Protein AF-A0A9D6NI74-F1 (afdb_monomer_lite)

Sequence (102 aa):
MPTLFGPRLVALTALPGGRYRMSRRDIEDALKSLFGLRVSLGSIPRMEQTVSLALQVSAEEVEESVQAAAAANIDDTGWHEGNRRAVSVEHEHPGACLLPDH

Structure (mmCIF, N/CA/C/O backbone):
data_AF-A0A9D6NI74-F1
#
_entry.id   AF-A0A9D6NI74-F1
#
loop_
_atom_site.group_PDB
_atom_site.id
_atom_site.type_symbol
_atom_site.label_atom_id
_atom_site.label_alt_id
_atom_site.label_comp_id
_atom_site.label_asym_id
_atom_site.label_entity_id
_atom_site.label_seq_id
_atom_site.pdbx_PDB_ins_c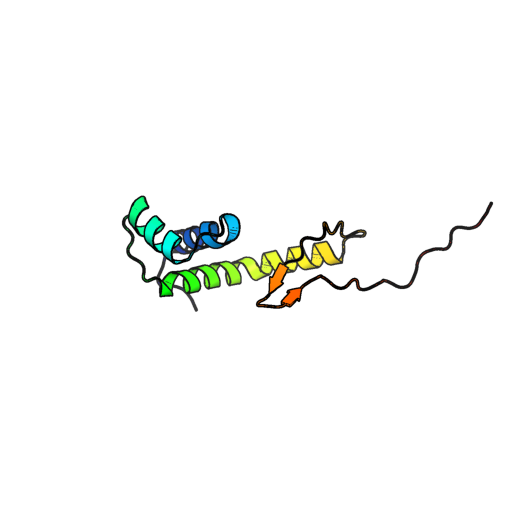ode
_atom_site.Cartn_x
_atom_site.Cartn_y
_atom_site.Cartn_z
_atom_site.occupancy
_atom_site.B_iso_or_equiv
_atom_site.auth_seq_id
_atom_site.auth_comp_id
_atom_site.auth_asym_id
_atom_site.auth_atom_id
_atom_site.pdbx_PDB_model_num
ATOM 1 N N . MET A 1 1 ? 9.826 -7.886 7.252 1.00 52.69 1 MET A N 1
ATOM 2 C CA . MET A 1 1 ? 9.125 -8.493 8.412 1.00 52.69 1 MET A CA 1
ATOM 3 C C . MET A 1 1 ? 7.689 -8.758 8.002 1.00 52.69 1 MET A C 1
ATOM 5 O O . MET A 1 1 ? 7.051 -7.800 7.580 1.00 52.69 1 MET A O 1
ATOM 9 N N . PRO A 1 2 ? 7.190 -10.002 8.081 1.00 63.81 2 PRO A N 1
ATOM 10 C CA . PRO A 1 2 ? 5.807 -10.301 7.728 1.00 63.81 2 PRO A CA 1
ATOM 11 C C . PRO A 1 2 ? 4.846 -9.567 8.671 1.00 63.81 2 PRO A C 1
ATOM 13 O O . PRO A 1 2 ? 5.136 -9.364 9.853 1.00 63.81 2 PRO A O 1
ATOM 16 N N . THR A 1 3 ? 3.718 -9.116 8.133 1.00 74.25 3 THR A N 1
ATOM 17 C CA . THR A 1 3 ? 2.658 -8.502 8.941 1.00 74.25 3 THR A CA 1
ATOM 18 C C . THR A 1 3 ? 1.845 -9.589 9.641 1.00 74.25 3 THR A C 1
ATOM 20 O O . THR A 1 3 ? 1.766 -10.708 9.143 1.00 74.25 3 THR A O 1
ATOM 23 N N . LEU A 1 4 ? 1.189 -9.259 10.758 1.00 84.94 4 LEU A N 1
ATOM 24 C CA . LEU A 1 4 ? 0.232 -10.168 11.407 1.00 84.94 4 LEU A CA 1
ATOM 25 C C . LEU A 1 4 ? -1.089 -10.314 10.620 1.00 84.94 4 LEU A C 1
ATOM 27 O O . LEU A 1 4 ? -1.971 -11.065 11.026 1.00 84.94 4 LEU A O 1
ATOM 31 N N . PHE A 1 5 ? -1.251 -9.560 9.531 1.00 87.38 5 PHE A N 1
ATOM 32 C CA . PHE A 1 5 ? -2.464 -9.497 8.729 1.00 87.38 5 PHE A CA 1
ATOM 33 C C . PHE A 1 5 ? -2.374 -10.422 7.516 1.00 87.38 5 PHE A C 1
ATOM 35 O O . PHE A 1 5 ? -1.310 -10.621 6.929 1.00 87.38 5 PHE A O 1
ATOM 42 N N . GLY A 1 6 ? -3.525 -10.960 7.112 1.00 90.31 6 GLY A N 1
ATOM 43 C CA . GLY A 1 6 ? -3.619 -11.790 5.917 1.00 90.31 6 GLY A CA 1
ATOM 44 C C . GLY A 1 6 ? -3.316 -11.006 4.629 1.00 90.31 6 GLY A C 1
ATOM 45 O O . GLY A 1 6 ? -3.571 -9.798 4.564 1.00 90.31 6 GLY A O 1
ATOM 46 N N . PRO A 1 7 ? -2.852 -11.688 3.566 1.00 90.31 7 PRO A N 1
ATOM 47 C CA . PRO A 1 7 ? -2.369 -11.054 2.336 1.00 90.31 7 PRO A CA 1
ATOM 48 C C . PRO A 1 7 ? -3.416 -10.163 1.656 1.00 90.31 7 PRO A C 1
ATOM 50 O O . PRO A 1 7 ? -3.076 -9.126 1.095 1.00 90.31 7 PRO A O 1
ATOM 53 N N . ARG A 1 8 ? -4.706 -10.511 1.760 1.00 90.81 8 ARG A N 1
ATOM 54 C CA . ARG A 1 8 ? -5.798 -9.717 1.180 1.00 90.81 8 ARG A CA 1
ATOM 55 C C . ARG A 1 8 ? -5.936 -8.340 1.830 1.00 90.81 8 ARG A C 1
ATOM 57 O O . ARG A 1 8 ? -6.127 -7.358 1.123 1.00 90.81 8 ARG A O 1
ATOM 64 N N . LEU A 1 9 ? -5.838 -8.268 3.158 1.00 91.50 9 LEU A N 1
ATOM 65 C CA . LEU A 1 9 ? -5.914 -6.994 3.874 1.00 91.50 9 LEU A CA 1
ATOM 66 C C . LEU A 1 9 ? -4.667 -6.150 3.599 1.00 91.50 9 LEU A C 1
ATOM 68 O O . LEU A 1 9 ? -4.785 -4.963 3.315 1.00 91.50 9 LEU A O 1
ATOM 72 N N . VAL A 1 10 ? -3.493 -6.785 3.604 1.00 92.81 10 VAL A N 1
ATOM 73 C CA . VAL A 1 10 ? -2.219 -6.138 3.267 1.00 92.81 10 VAL A CA 1
ATOM 74 C C . VAL A 1 10 ? -2.290 -5.494 1.876 1.00 92.81 10 VAL A C 1
ATOM 76 O O . VAL A 1 10 ? -2.042 -4.297 1.749 1.00 92.81 10 VAL A O 1
ATOM 79 N N . ALA A 1 11 ? -2.742 -6.231 0.857 1.00 89.50 11 ALA A N 1
ATOM 80 C CA . ALA A 1 11 ? -2.922 -5.698 -0.495 1.00 89.50 11 ALA A CA 1
ATOM 81 C C . ALA A 1 11 ? -3.946 -4.548 -0.553 1.00 89.50 11 ALA A C 1
ATOM 83 O O . ALA A 1 11 ? -3.695 -3.522 -1.187 1.00 89.50 11 ALA A O 1
ATOM 84 N N . LEU A 1 12 ? -5.078 -4.686 0.148 1.00 90.94 12 LEU A N 1
ATOM 85 C CA . LEU A 1 12 ? -6.123 -3.661 0.191 1.00 90.94 12 LEU A CA 1
ATOM 86 C C . LEU A 1 12 ? -5.619 -2.345 0.804 1.00 90.94 12 LEU A C 1
ATOM 88 O O . LEU A 1 12 ? -6.081 -1.283 0.408 1.00 90.94 12 LEU A O 1
ATOM 92 N N . THR A 1 13 ? -4.675 -2.392 1.748 1.00 91.31 13 THR A N 1
ATOM 93 C CA . THR A 1 13 ? -4.146 -1.170 2.378 1.00 91.31 13 THR A CA 1
ATOM 94 C C . THR A 1 13 ? -3.220 -0.355 1.480 1.00 91.31 13 THR A C 1
ATOM 96 O O . THR A 1 13 ? -3.154 0.860 1.636 1.00 91.31 13 THR A O 1
ATOM 99 N N . ALA A 1 14 ? -2.547 -0.982 0.511 1.00 89.44 14 ALA A N 1
ATOM 100 C CA . ALA A 1 14 ? -1.583 -0.294 -0.348 1.00 89.44 14 ALA A CA 1
ATOM 101 C C . ALA A 1 14 ? -2.233 0.460 -1.518 1.00 89.44 14 ALA A C 1
ATOM 103 O O . ALA A 1 14 ? -1.729 1.504 -1.934 1.00 89.44 14 ALA A O 1
ATOM 104 N N . LEU A 1 15 ? -3.361 -0.031 -2.046 1.00 91.25 15 LEU A N 1
ATOM 105 C CA . LEU A 1 15 ? -4.035 0.599 -3.187 1.00 91.25 15 LEU A CA 1
ATOM 106 C C . LEU A 1 15 ? -4.500 2.042 -2.885 1.00 91.25 15 LEU A C 1
ATOM 108 O O . LEU A 1 15 ? -4.219 2.926 -3.699 1.00 91.25 15 LEU A O 1
ATOM 112 N N . PRO A 1 16 ? -5.151 2.338 -1.744 1.00 90.62 16 PRO A N 1
ATOM 113 C CA . PRO A 1 16 ? -5.606 3.690 -1.448 1.00 90.62 16 PRO A CA 1
ATOM 114 C C . PRO A 1 16 ? -4.471 4.685 -1.213 1.00 90.62 16 PRO A C 1
ATOM 116 O O . PRO A 1 16 ? -4.547 5.816 -1.697 1.00 90.62 16 PRO A O 1
ATOM 119 N N . GLY A 1 17 ? -3.398 4.264 -0.540 1.00 88.44 17 GLY A N 1
ATOM 120 C CA . GLY A 1 17 ? -2.218 5.104 -0.328 1.00 88.44 17 GLY A CA 1
ATOM 121 C C . GLY A 1 17 ? -1.450 5.361 -1.626 1.00 88.44 17 GLY A C 1
ATOM 122 O O . GLY A 1 17 ? -1.116 6.502 -1.940 1.00 88.44 17 GLY A O 1
ATOM 123 N N . GLY A 1 18 ? -1.224 4.316 -2.428 1.00 87.50 18 GLY A N 1
ATOM 124 C CA . GLY A 1 18 ? -0.450 4.412 -3.667 1.00 87.50 18 GLY A CA 1
ATOM 125 C C . GLY A 1 18 ? -1.197 5.107 -4.806 1.00 87.50 18 GLY A C 1
ATOM 126 O O . GLY A 1 18 ? -0.709 6.086 -5.374 1.00 87.50 18 GLY A O 1
ATOM 127 N N . ARG A 1 19 ? -2.398 4.623 -5.149 1.00 89.81 19 ARG A N 1
ATOM 128 C CA . ARG A 1 19 ? -3.144 5.088 -6.330 1.00 89.81 19 ARG A CA 1
ATOM 129 C C . ARG A 1 19 ? -4.031 6.294 -6.049 1.00 89.81 19 ARG A C 1
ATOM 131 O O . ARG A 1 19 ? -4.150 7.158 -6.920 1.00 89.81 19 ARG A O 1
ATOM 138 N N . TYR A 1 20 ? -4.670 6.335 -4.881 1.00 91.56 20 TYR A N 1
ATOM 139 C CA . TYR A 1 20 ? -5.621 7.395 -4.523 1.00 91.56 20 TYR A CA 1
ATOM 140 C C . TYR A 1 20 ? -5.016 8.470 -3.618 1.00 91.56 20 TYR A C 1
ATOM 142 O O . TYR A 1 20 ? -5.692 9.450 -3.325 1.00 91.56 20 TYR A O 1
ATOM 150 N N . ARG A 1 21 ? -3.741 8.318 -3.221 1.00 91.31 21 ARG A N 1
ATOM 151 C CA . ARG A 1 21 ? -2.995 9.284 -2.397 1.00 91.31 21 ARG A CA 1
ATOM 152 C C . ARG A 1 21 ? -3.707 9.622 -1.083 1.00 91.31 21 ARG A C 1
ATOM 154 O O . ARG A 1 21 ? -3.546 10.718 -0.554 1.00 91.31 21 ARG A O 1
ATOM 161 N N . MET A 1 22 ? -4.488 8.676 -0.558 1.00 94.00 22 MET A N 1
ATOM 162 C CA . MET A 1 22 ? -5.157 8.824 0.731 1.00 94.00 22 MET A CA 1
ATOM 163 C C . MET A 1 22 ? -4.131 8.929 1.856 1.00 94.00 22 MET A C 1
ATOM 165 O O . MET A 1 22 ? -3.088 8.269 1.828 1.00 94.00 22 MET A O 1
ATOM 169 N N . SER A 1 23 ? -4.435 9.736 2.874 1.00 95.31 23 SER A N 1
ATOM 170 C CA . SER A 1 23 ? -3.598 9.758 4.068 1.00 95.31 23 SER A CA 1
ATOM 171 C C . SER A 1 23 ? -3.741 8.438 4.830 1.00 95.31 23 SER A C 1
ATOM 173 O O . SER A 1 23 ? -4.764 7.758 4.763 1.00 95.31 23 SER A O 1
ATOM 175 N N . ARG A 1 24 ? -2.737 8.082 5.635 1.00 95.31 24 ARG A N 1
ATOM 176 C CA . ARG A 1 24 ? -2.807 6.874 6.479 1.00 95.31 24 ARG A CA 1
ATOM 177 C C . ARG A 1 24 ? -3.990 6.908 7.455 1.00 95.31 24 ARG A C 1
ATOM 179 O O . ARG A 1 24 ? -4.498 5.854 7.811 1.00 95.31 24 ARG A O 1
ATOM 186 N N . ARG A 1 25 ? -4.434 8.101 7.866 1.00 96.38 25 ARG A N 1
ATOM 187 C CA . ARG A 1 25 ? -5.622 8.272 8.718 1.00 96.38 25 ARG A CA 1
ATOM 188 C C . ARG A 1 25 ? -6.903 7.975 7.942 1.00 96.38 25 ARG A C 1
ATOM 190 O O . ARG A 1 25 ? -7.738 7.235 8.439 1.00 96.38 25 ARG A O 1
ATOM 197 N N . ASP A 1 26 ? -7.001 8.440 6.697 1.00 96.56 26 ASP A N 1
ATOM 198 C CA . ASP A 1 26 ? -8.152 8.126 5.839 1.00 96.56 26 ASP A CA 1
ATOM 199 C C . ASP A 1 26 ? -8.237 6.624 5.549 1.00 96.56 26 ASP A C 1
ATOM 201 O O . ASP A 1 26 ? -9.323 6.056 5.507 1.00 96.56 26 ASP A O 1
ATOM 205 N N . ILE A 1 27 ? -7.090 5.953 5.395 1.00 96.00 27 ILE A N 1
ATOM 206 C CA . ILE A 1 27 ? -7.032 4.496 5.227 1.00 96.00 27 ILE A CA 1
ATOM 207 C C . ILE A 1 27 ? -7.509 3.781 6.500 1.00 96.00 27 ILE A C 1
ATOM 209 O O . ILE A 1 27 ? -8.291 2.836 6.408 1.00 96.00 27 ILE A O 1
ATOM 213 N N . GLU A 1 28 ? -7.074 4.225 7.683 1.00 96.56 28 GLU A N 1
ATOM 214 C CA . GLU A 1 28 ? -7.545 3.699 8.976 1.00 96.56 28 GLU A CA 1
ATOM 215 C C . GLU A 1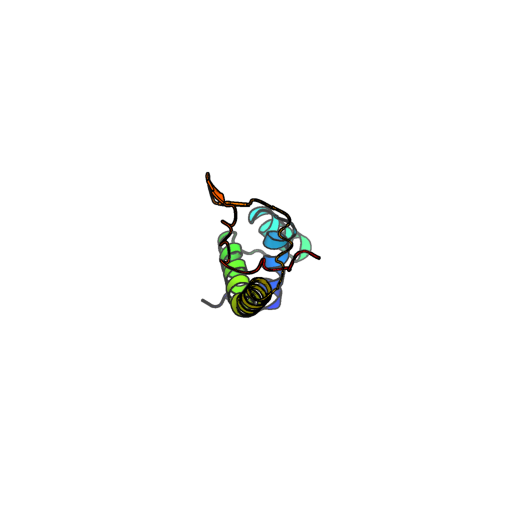 28 ? -9.070 3.836 9.108 1.00 96.56 28 GLU A C 1
ATOM 217 O O . GLU A 1 28 ? -9.765 2.858 9.408 1.00 96.56 28 GLU A O 1
ATOM 222 N N . ASP A 1 29 ? -9.603 5.021 8.805 1.00 96.50 29 ASP A N 1
ATOM 223 C CA . ASP A 1 29 ? -11.035 5.302 8.864 1.00 96.50 29 ASP A CA 1
ATOM 224 C C . ASP A 1 29 ? -11.828 4.528 7.804 1.00 96.50 29 ASP A C 1
ATOM 226 O O . ASP A 1 29 ? -12.918 4.028 8.101 1.00 96.50 29 ASP A O 1
ATOM 230 N N . ALA A 1 30 ? -11.292 4.347 6.594 1.00 94.75 30 ALA A N 1
ATOM 231 C CA . ALA A 1 30 ? -11.916 3.541 5.546 1.00 94.75 30 ALA A CA 1
ATOM 232 C C . ALA A 1 30 ? -11.990 2.060 5.940 1.00 94.75 30 ALA A C 1
ATOM 234 O O . ALA A 1 30 ? -13.035 1.428 5.776 1.00 94.75 30 ALA A O 1
ATOM 235 N N . LEU A 1 31 ? -10.919 1.504 6.517 1.00 94.69 31 LEU A N 1
ATOM 236 C CA . LEU A 1 31 ? -10.903 0.121 7.005 1.00 94.69 31 LEU A CA 1
ATOM 237 C C . LEU A 1 31 ? -11.935 -0.102 8.112 1.00 94.69 31 LEU A C 1
ATOM 239 O O . LEU A 1 31 ? -12.646 -1.113 8.118 1.00 94.69 31 LEU A O 1
ATOM 243 N N . LYS A 1 32 ? -12.073 0.874 9.010 1.00 95.81 32 LYS A N 1
ATOM 244 C CA . LYS A 1 32 ? -13.086 0.853 10.062 1.00 95.81 32 LYS A CA 1
ATOM 245 C C . LYS A 1 32 ? -14.502 0.992 9.502 1.00 95.81 32 LYS A C 1
ATOM 247 O O . LYS A 1 32 ? -15.385 0.253 9.923 1.00 95.81 32 LYS A O 1
ATOM 252 N N . SER A 1 33 ? -14.725 1.917 8.574 1.00 95.75 33 SER A N 1
ATOM 253 C CA . SER A 1 33 ? -16.066 2.272 8.084 1.00 95.75 33 SER A CA 1
ATOM 254 C C . SER A 1 33 ? -16.627 1.253 7.094 1.00 95.75 33 SER A C 1
ATOM 256 O O . SER A 1 33 ? -17.815 0.952 7.136 1.00 95.75 33 SER A O 1
ATOM 258 N N . LEU A 1 34 ? -15.782 0.702 6.220 1.00 93.12 34 LEU A N 1
ATOM 259 C CA . LEU A 1 34 ? -16.200 -0.233 5.172 1.00 93.12 34 LEU A CA 1
ATOM 260 C C . LEU A 1 34 ? -16.162 -1.693 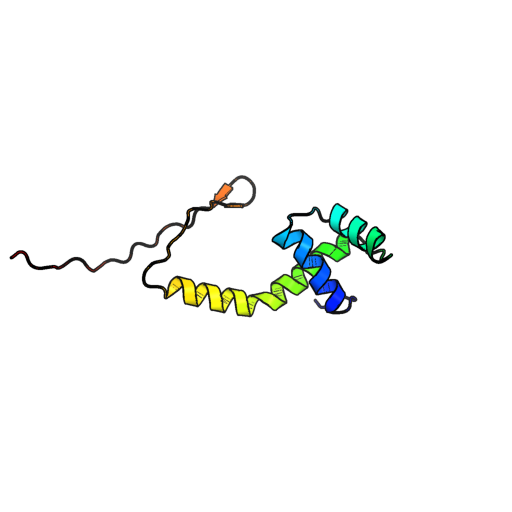5.633 1.00 93.12 34 LEU A C 1
ATOM 262 O O . LEU A 1 34 ? -16.974 -2.497 5.185 1.00 93.12 34 LEU A O 1
ATOM 266 N N . PHE A 1 35 ? -15.224 -2.040 6.521 1.00 91.19 35 PHE A N 1
ATOM 267 C CA . PHE A 1 35 ? -14.977 -3.432 6.919 1.00 91.19 35 PHE A CA 1
ATOM 268 C C . PHE A 1 35 ? -15.086 -3.673 8.430 1.00 91.19 35 PHE A C 1
ATOM 270 O O . PHE A 1 35 ? -14.907 -4.803 8.877 1.00 91.19 35 PHE A O 1
ATOM 277 N N . GLY A 1 36 ? -15.350 -2.640 9.240 1.00 94.50 36 GLY A N 1
ATOM 278 C CA . GLY A 1 36 ? -15.394 -2.764 10.702 1.00 94.50 36 GLY A CA 1
ATOM 279 C C . GLY A 1 36 ? -14.029 -3.031 11.349 1.00 94.50 36 GLY A C 1
ATOM 280 O O . GLY A 1 36 ? -13.962 -3.333 12.541 1.00 94.50 36 GLY A O 1
ATOM 281 N N . LEU A 1 37 ? -12.933 -2.936 10.588 1.00 93.19 37 LEU A N 1
ATOM 282 C CA . LEU A 1 37 ? -11.599 -3.323 11.036 1.00 93.19 37 LEU A CA 1
ATOM 283 C C . LEU A 1 37 ? -10.913 -2.170 11.763 1.00 93.19 37 LEU A C 1
ATOM 285 O O . LEU A 1 37 ? -10.628 -1.127 11.183 1.00 93.19 37 LEU A O 1
ATOM 289 N N . ARG A 1 38 ? -10.595 -2.384 13.042 1.00 92.62 38 ARG A N 1
ATOM 290 C CA . ARG A 1 38 ? -9.759 -1.464 13.818 1.00 92.62 38 ARG A CA 1
ATOM 291 C C . ARG A 1 38 ? -8.313 -1.923 13.741 1.00 92.62 38 ARG A C 1
ATOM 293 O O . ARG A 1 38 ? -7.916 -2.862 14.426 1.00 92.62 38 ARG A O 1
ATOM 300 N N . VAL A 1 39 ? -7.539 -1.255 12.902 1.00 92.38 39 VAL A N 1
ATOM 301 C CA . VAL A 1 39 ? -6.080 -1.377 12.871 1.00 92.38 39 VAL A CA 1
ATOM 302 C C . VAL A 1 39 ? -5.478 -0.136 13.508 1.00 92.38 39 VAL A C 1
ATOM 304 O O . VAL A 1 39 ? -6.114 0.909 13.522 1.00 92.38 39 VAL A O 1
ATOM 307 N N . SER A 1 40 ? -4.268 -0.238 14.053 1.00 93.38 40 SER A N 1
ATOM 308 C CA . SER A 1 40 ? -3.561 0.961 14.498 1.00 93.38 40 SER A CA 1
ATOM 309 C C . SER A 1 40 ? -2.996 1.716 13.297 1.00 93.38 40 SER A C 1
ATOM 311 O O . SER A 1 40 ? -2.478 1.094 12.366 1.00 93.38 40 SER A O 1
ATOM 313 N N . LEU A 1 41 ? -2.980 3.047 13.362 1.00 94.62 41 LEU A N 1
ATOM 314 C CA . LEU A 1 41 ? -2.325 3.903 12.368 1.00 94.62 41 LEU A CA 1
ATOM 315 C C . LEU A 1 41 ? -0.882 3.467 12.033 1.00 94.62 41 LEU A C 1
ATOM 317 O O . LEU A 1 41 ? -0.450 3.566 10.887 1.00 94.62 41 LEU A O 1
ATOM 321 N N . GLY A 1 42 ? -0.137 2.935 13.012 1.00 93.75 42 GLY A N 1
ATOM 322 C CA . GLY A 1 42 ? 1.226 2.417 12.818 1.00 93.75 42 GLY A CA 1
ATOM 323 C C . GLY A 1 42 ? 1.312 1.080 12.068 1.00 93.75 42 GLY A C 1
ATOM 324 O O . GLY A 1 42 ? 2.375 0.727 11.560 1.00 93.75 42 GLY A O 1
ATOM 325 N N . SER A 1 43 ? 0.209 0.337 11.962 1.00 93.38 43 SER A N 1
ATOM 326 C CA . SER A 1 43 ? 0.145 -0.922 11.208 1.00 93.38 43 SER A CA 1
ATOM 327 C C . SER A 1 43 ? 0.057 -0.699 9.700 1.00 93.38 43 SER A C 1
ATOM 329 O O . SER A 1 43 ? 0.568 -1.512 8.934 1.00 93.38 43 SER A O 1
ATOM 331 N N . ILE A 1 44 ? -0.546 0.413 9.273 1.00 94.56 44 ILE A N 1
ATOM 332 C CA . ILE A 1 44 ? -0.719 0.775 7.860 1.00 94.56 44 ILE A CA 1
ATOM 333 C C . ILE A 1 44 ? 0.622 0.871 7.118 1.00 94.56 44 ILE A C 1
ATOM 335 O O . ILE A 1 44 ? 0.805 0.102 6.177 1.00 94.56 44 ILE A O 1
ATOM 339 N N . PRO A 1 45 ? 1.612 1.677 7.555 1.00 93.25 45 PRO A N 1
ATOM 340 C CA . PRO A 1 45 ? 2.892 1.764 6.850 1.00 93.25 45 PRO A CA 1
ATOM 341 C C . PRO A 1 45 ? 3.656 0.433 6.820 1.00 93.25 45 PRO A C 1
ATOM 343 O O . PRO A 1 45 ? 4.409 0.174 5.887 1.00 93.25 45 PRO A O 1
ATOM 346 N N . ARG A 1 46 ? 3.448 -0.452 7.804 1.00 93.38 46 ARG A N 1
ATOM 347 C CA . ARG A 1 46 ? 4.047 -1.795 7.801 1.00 93.38 46 ARG A CA 1
ATOM 348 C C . ARG A 1 46 ? 3.421 -2.701 6.734 1.00 93.38 46 ARG A C 1
ATOM 350 O O . ARG A 1 46 ? 4.135 -3.485 6.106 1.00 93.38 46 ARG A O 1
ATOM 357 N N . MET A 1 47 ? 2.107 -2.609 6.532 1.00 93.81 47 MET A N 1
ATOM 358 C CA . MET A 1 47 ? 1.423 -3.320 5.449 1.00 93.81 47 MET A CA 1
ATOM 359 C C . MET A 1 47 ? 1.813 -2.752 4.082 1.00 93.81 47 MET A C 1
ATOM 361 O O . MET A 1 47 ? 2.193 -3.529 3.210 1.00 93.81 47 MET A O 1
ATOM 365 N N . GLU A 1 48 ? 1.851 -1.424 3.931 1.00 93.69 48 GLU A N 1
ATOM 366 C CA . GLU A 1 48 ? 2.343 -0.750 2.717 1.00 93.69 48 GLU A CA 1
ATOM 367 C C . GLU A 1 48 ? 3.773 -1.188 2.368 1.00 93.69 48 GLU A C 1
ATOM 369 O O . GLU A 1 48 ? 4.046 -1.553 1.227 1.00 93.69 48 GLU A O 1
ATOM 374 N N . GLN A 1 49 ? 4.677 -1.238 3.354 1.00 93.06 49 GLN A N 1
ATOM 375 C CA . GLN A 1 49 ? 6.048 -1.711 3.151 1.00 93.06 49 GLN A CA 1
ATOM 376 C C . GLN A 1 49 ? 6.091 -3.177 2.709 1.00 93.06 49 GLN A C 1
ATOM 378 O O . GLN A 1 49 ? 6.908 -3.542 1.871 1.00 93.06 49 GLN A O 1
ATOM 383 N N . THR A 1 50 ? 5.213 -4.023 3.249 1.00 94.25 50 THR A N 1
ATOM 384 C CA . THR A 1 50 ? 5.149 -5.435 2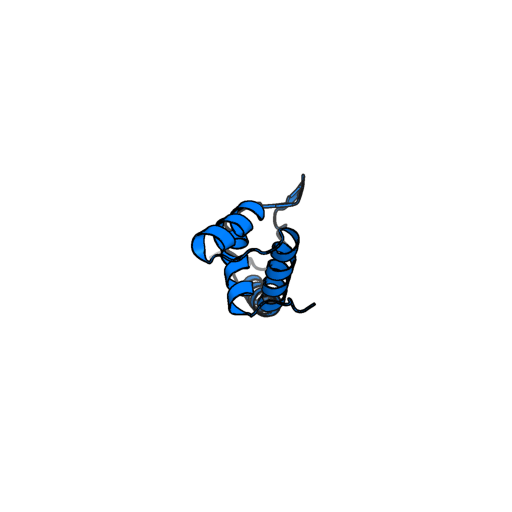.849 1.00 94.25 50 THR A CA 1
ATOM 385 C C . THR A 1 50 ? 4.707 -5.579 1.396 1.00 94.25 50 THR A C 1
ATOM 387 O O . THR A 1 50 ? 5.288 -6.380 0.672 1.00 94.25 50 THR A O 1
ATOM 390 N N . VAL A 1 51 ? 3.727 -4.782 0.955 1.00 93.25 51 VAL A N 1
ATOM 391 C CA . VAL A 1 51 ? 3.326 -4.744 -0.460 1.00 93.25 51 VAL A CA 1
ATOM 392 C C . VAL A 1 51 ? 4.456 -4.207 -1.332 1.00 93.25 51 VAL A C 1
ATOM 394 O O . VAL A 1 51 ? 4.744 -4.803 -2.359 1.00 93.25 51 VAL A O 1
ATOM 397 N N . SER A 1 52 ? 5.128 -3.134 -0.908 1.00 92.44 52 SER A N 1
ATOM 398 C CA . SER A 1 52 ? 6.258 -2.556 -1.644 1.00 92.44 52 SER A CA 1
ATOM 399 C C . SER A 1 52 ? 7.370 -3.584 -1.874 1.00 92.44 52 SER A C 1
ATOM 401 O O . SER A 1 52 ? 7.761 -3.807 -3.012 1.00 92.44 52 SER A O 1
ATOM 403 N N . LEU A 1 53 ? 7.786 -4.305 -0.824 1.00 93.62 53 LEU A N 1
ATOM 404 C CA . LEU A 1 53 ? 8.768 -5.391 -0.931 1.00 93.62 53 LEU A CA 1
ATOM 405 C C . LEU A 1 53 ? 8.297 -6.516 -1.865 1.00 93.62 53 LEU A C 1
ATOM 407 O O . LEU A 1 53 ? 9.084 -7.038 -2.643 1.00 93.62 53 LEU A O 1
ATOM 411 N N . ALA A 1 54 ? 7.015 -6.886 -1.812 1.00 92.19 54 ALA A N 1
ATOM 412 C CA . ALA A 1 54 ? 6.466 -7.919 -2.691 1.00 92.19 54 ALA A CA 1
ATOM 413 C C . ALA A 1 54 ? 6.435 -7.497 -4.172 1.00 92.19 54 ALA A C 1
ATOM 415 O O . ALA A 1 54 ? 6.473 -8.359 -5.044 1.00 92.19 54 ALA A O 1
ATOM 416 N N . LEU A 1 55 ? 6.365 -6.192 -4.450 1.00 91.88 55 LEU A N 1
ATOM 417 C CA . LEU A 1 55 ? 6.363 -5.629 -5.801 1.00 91.88 55 LEU A CA 1
ATOM 418 C C . LEU A 1 55 ? 7.766 -5.298 -6.327 1.00 91.88 55 LEU A C 1
ATOM 420 O O . LEU A 1 55 ? 7.874 -4.946 -7.497 1.00 91.88 55 LEU A O 1
ATOM 424 N N . GLN A 1 56 ? 8.823 -5.411 -5.510 1.00 93.19 56 GLN A N 1
ATOM 425 C CA . GLN A 1 56 ? 10.184 -5.028 -5.911 1.00 93.19 56 GLN A CA 1
ATOM 426 C C . GLN A 1 56 ? 10.653 -5.752 -7.170 1.00 93.19 56 GLN A C 1
ATOM 428 O O . GLN A 1 56 ? 11.114 -5.092 -8.088 1.00 93.19 56 GLN A O 1
ATOM 433 N N . VAL A 1 57 ? 10.452 -7.068 -7.257 1.00 91.00 57 VAL A N 1
ATOM 434 C CA . VAL A 1 57 ? 10.881 -7.854 -8.426 1.00 91.00 57 VAL A CA 1
ATOM 435 C C . VAL A 1 57 ? 10.225 -7.338 -9.709 1.00 91.00 57 VAL A C 1
ATOM 437 O O . VAL A 1 57 ? 10.897 -7.074 -10.696 1.00 91.00 57 VAL A O 1
ATOM 440 N N . SER A 1 58 ? 8.910 -7.106 -9.682 1.00 91.31 58 SER A N 1
ATOM 441 C CA . SER A 1 58 ? 8.199 -6.557 -10.841 1.00 91.31 58 SER A CA 1
ATOM 442 C C . SER A 1 58 ? 8.600 -5.114 -11.153 1.00 91.31 58 SER A C 1
ATOM 444 O O . SER A 1 58 ? 8.539 -4.702 -12.306 1.00 91.31 58 SER A O 1
ATOM 446 N N . ALA A 1 59 ? 8.989 -4.328 -10.146 1.00 89.12 59 ALA A N 1
ATOM 447 C CA . ALA A 1 59 ? 9.504 -2.981 -10.362 1.00 89.12 59 ALA A CA 1
ATOM 448 C C . ALA A 1 59 ? 10.888 -3.008 -11.033 1.00 89.12 59 ALA A C 1
ATOM 450 O O . ALA A 1 59 ? 11.107 -2.236 -11.960 1.00 89.12 59 ALA A O 1
ATOM 451 N N . GLU A 1 60 ? 11.769 -3.921 -10.616 1.00 91.31 60 GLU A N 1
ATOM 452 C CA . GLU A 1 60 ? 13.098 -4.139 -11.206 1.00 91.31 60 GLU A CA 1
ATOM 453 C C . GLU A 1 60 ? 12.996 -4.588 -12.674 1.00 91.31 60 GLU A C 1
ATOM 455 O O . GLU A 1 60 ? 13.661 -4.022 -13.537 1.00 91.31 60 GLU A O 1
ATOM 460 N N . GLU A 1 61 ? 12.103 -5.533 -12.989 1.00 90.19 61 GLU A N 1
ATOM 461 C CA . GLU A 1 61 ? 11.849 -5.982 -14.370 1.00 90.19 61 GLU A CA 1
ATOM 462 C C . GLU A 1 61 ? 11.364 -4.835 -15.273 1.00 90.19 61 GLU A C 1
ATOM 464 O O . GLU A 1 61 ? 11.794 -4.691 -16.421 1.00 90.19 61 GLU A O 1
ATOM 469 N N . VAL A 1 62 ? 10.459 -3.997 -14.756 1.00 88.25 62 VAL A N 1
ATOM 470 C CA . VAL A 1 62 ? 9.972 -2.822 -15.486 1.00 88.25 62 VAL A CA 1
ATOM 471 C C . VAL A 1 62 ? 11.102 -1.815 -15.682 1.00 88.25 62 VAL A C 1
ATOM 473 O O . VAL A 1 62 ? 11.246 -1.294 -16.786 1.00 88.25 62 VAL A O 1
ATOM 476 N N . GLU A 1 63 ? 11.919 -1.565 -14.660 1.00 87.44 63 GLU A N 1
ATOM 477 C CA . GLU A 1 63 ? 13.067 -0.661 -14.745 1.00 87.44 63 GLU A CA 1
ATOM 478 C C . GLU A 1 63 ? 14.068 -1.112 -15.818 1.00 87.44 63 GLU A C 1
ATOM 480 O O . GLU A 1 63 ? 14.428 -0.313 -16.683 1.00 87.44 63 GLU A O 1
ATOM 485 N N . GLU A 1 64 ? 14.444 -2.393 -15.834 1.00 88.62 64 GLU A N 1
ATOM 486 C CA . GLU A 1 64 ? 15.339 -2.959 -16.852 1.00 88.62 64 GLU A CA 1
ATOM 487 C C . GLU A 1 64 ? 14.742 -2.814 -18.262 1.00 88.62 64 GLU A C 1
ATOM 489 O O . GLU A 1 64 ? 15.424 -2.386 -19.197 1.00 88.62 64 GLU A O 1
ATOM 494 N N . SER A 1 65 ? 13.440 -3.085 -18.416 1.00 83.75 65 SER A N 1
ATOM 495 C CA . SER A 1 65 ? 12.754 -2.936 -19.706 1.00 83.75 65 SER A CA 1
ATOM 496 C C . SER A 1 65 ? 12.723 -1.486 -20.207 1.00 83.75 65 SER A C 1
ATOM 498 O O . SER A 1 65 ? 12.856 -1.246 -21.408 1.00 83.75 65 SER A O 1
ATOM 500 N N . VAL A 1 66 ? 12.582 -0.515 -19.298 1.00 84.88 66 VAL A N 1
ATOM 501 C CA . VAL A 1 66 ? 12.585 0.918 -19.620 1.00 84.88 66 VAL A CA 1
ATOM 502 C C . VAL A 1 66 ? 13.991 1.378 -20.002 1.00 84.88 66 VAL A C 1
ATOM 504 O O . VAL A 1 66 ? 14.131 2.135 -20.958 1.00 84.88 66 VAL A O 1
ATOM 507 N N . GLN A 1 67 ? 15.030 0.893 -19.314 1.00 82.88 67 GLN A N 1
ATOM 508 C CA . GLN A 1 67 ? 16.429 1.202 -19.637 1.00 82.88 67 GLN A CA 1
ATOM 509 C C . GLN A 1 67 ? 16.859 0.632 -20.998 1.00 82.88 67 GLN A C 1
ATOM 511 O O . GLN A 1 67 ? 17.629 1.269 -21.715 1.00 82.88 67 GLN A O 1
ATOM 516 N N . ALA A 1 68 ? 16.358 -0.548 -21.371 1.00 83.38 68 ALA A N 1
ATOM 517 C CA . ALA A 1 68 ? 16.659 -1.185 -22.654 1.00 83.38 68 ALA A CA 1
ATOM 518 C C . ALA A 1 68 ? 15.856 -0.610 -23.841 1.00 83.38 68 ALA A C 1
ATOM 520 O O . ALA A 1 68 ? 16.129 -0.953 -24.996 1.00 83.38 68 ALA A O 1
ATOM 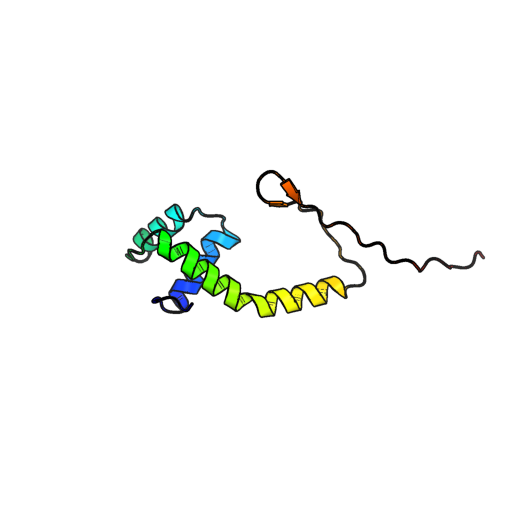521 N N . ALA A 1 69 ? 14.850 0.232 -23.591 1.00 79.12 69 ALA A N 1
ATOM 522 C CA . ALA A 1 69 ? 14.017 0.799 -24.643 1.00 79.12 69 ALA A CA 1
ATOM 523 C C . ALA A 1 69 ? 14.801 1.815 -25.494 1.00 79.12 69 ALA A C 1
ATOM 525 O O . ALA A 1 69 ? 15.436 2.728 -24.976 1.00 79.12 69 ALA A O 1
ATOM 526 N N . ALA A 1 70 ? 14.697 1.706 -26.825 1.00 68.44 70 ALA A N 1
ATOM 527 C CA . ALA A 1 70 ? 15.407 2.575 -27.775 1.00 68.44 70 ALA A CA 1
ATOM 528 C C . ALA A 1 70 ? 15.036 4.070 -27.667 1.00 68.44 70 ALA A C 1
ATOM 530 O O . ALA A 1 70 ? 15.779 4.929 -28.131 1.00 68.44 70 ALA A O 1
ATOM 531 N N . ALA A 1 71 ? 13.885 4.375 -27.069 1.00 70.31 71 ALA A N 1
ATOM 532 C CA . ALA A 1 71 ? 13.491 5.716 -26.673 1.00 70.31 71 ALA A CA 1
ATOM 533 C C . ALA A 1 71 ? 12.658 5.617 -25.392 1.00 70.31 71 ALA A C 1
ATOM 535 O O . ALA A 1 71 ? 11.567 5.040 -25.393 1.00 70.31 71 ALA A O 1
ATOM 536 N N . ALA A 1 72 ? 13.156 6.198 -24.305 1.00 64.94 72 ALA A N 1
ATOM 537 C CA . ALA A 1 72 ? 12.343 6.459 -23.133 1.00 64.94 72 ALA A CA 1
ATOM 538 C C . ALA A 1 72 ? 11.528 7.725 -23.434 1.00 64.94 72 ALA A C 1
ATOM 540 O O . ALA A 1 72 ? 12.043 8.835 -23.342 1.00 64.94 72 ALA A O 1
ATOM 541 N N . ASN A 1 73 ? 10.271 7.574 -23.865 1.00 65.94 73 ASN A N 1
ATOM 542 C CA . ASN A 1 73 ? 9.333 8.697 -23.992 1.00 65.94 73 ASN A CA 1
ATOM 543 C C . ASN A 1 73 ? 8.966 9.196 -22.585 1.00 65.94 73 ASN A C 1
ATOM 545 O O . ASN A 1 73 ? 7.883 8.909 -22.072 1.00 65.94 73 ASN A O 1
ATOM 549 N N . ILE A 1 74 ? 9.917 9.864 -21.933 1.00 59.09 74 ILE A N 1
ATOM 550 C CA . ILE A 1 74 ? 9.781 10.425 -20.595 1.00 59.09 74 ILE A CA 1
ATOM 551 C C . ILE A 1 74 ? 8.902 11.666 -20.727 1.00 59.09 74 ILE A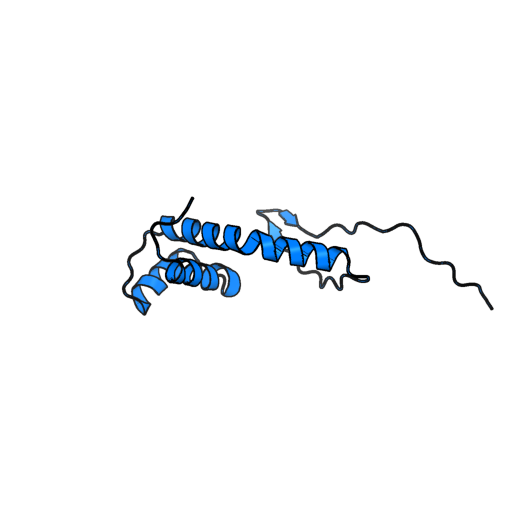 C 1
ATOM 553 O O . ILE A 1 74 ? 9.360 12.728 -21.141 1.00 59.09 74 ILE A O 1
ATOM 557 N N . ASP A 1 75 ? 7.621 11.520 -20.397 1.00 65.75 75 ASP A N 1
ATOM 558 C CA . ASP A 1 75 ? 6.791 12.674 -20.071 1.00 65.75 75 ASP A CA 1
ATOM 559 C C . ASP A 1 75 ? 7.247 13.158 -18.691 1.00 65.75 75 ASP A C 1
ATOM 561 O O . ASP A 1 75 ? 7.209 12.406 -17.713 1.00 65.75 75 ASP A O 1
ATOM 565 N N . ASP A 1 76 ? 7.803 14.365 -18.644 1.00 50.66 76 ASP A N 1
ATOM 566 C CA . ASP A 1 76 ? 8.583 14.894 -17.527 1.00 50.66 76 ASP A CA 1
ATOM 567 C C . ASP A 1 76 ? 7.690 15.166 -16.302 1.00 50.66 76 ASP A C 1
ATOM 569 O O . ASP A 1 76 ? 7.274 16.287 -16.005 1.00 50.66 76 ASP A O 1
ATOM 573 N N . THR A 1 77 ? 7.335 14.111 -15.569 1.00 57.22 77 THR A N 1
ATOM 574 C CA . THR A 1 77 ? 6.668 14.234 -14.275 1.00 57.22 77 THR A CA 1
ATOM 575 C C . THR A 1 77 ? 7.740 14.347 -13.196 1.00 57.22 77 THR A C 1
ATOM 577 O O . THR A 1 77 ? 8.172 13.345 -12.635 1.00 57.22 77 THR A O 1
ATOM 580 N N . GLY A 1 78 ? 8.204 15.565 -12.909 1.00 52.84 78 GLY A N 1
ATOM 581 C CA . GLY A 1 78 ? 9.108 15.811 -11.782 1.00 52.84 78 GLY A CA 1
ATOM 582 C C . GLY A 1 78 ? 8.440 15.472 -10.442 1.00 52.84 78 GLY A C 1
ATOM 583 O O . GLY A 1 78 ? 7.328 15.931 -10.164 1.00 52.84 78 GLY A O 1
ATOM 584 N N . TRP A 1 79 ? 9.120 14.707 -9.585 1.00 50.88 79 TRP A N 1
ATOM 585 C CA . TRP A 1 79 ? 8.609 14.316 -8.265 1.00 50.88 79 TRP A CA 1
ATOM 586 C C . TRP A 1 79 ? 9.345 15.076 -7.154 1.00 50.88 79 TRP A C 1
ATOM 588 O O . TRP A 1 79 ? 10.537 15.373 -7.246 1.00 50.88 79 TRP A O 1
ATOM 598 N N . HIS A 1 80 ? 8.627 15.426 -6.086 1.00 51.62 80 HIS A N 1
ATOM 599 C CA . HIS A 1 80 ? 9.229 16.041 -4.902 1.00 51.62 80 HIS A CA 1
ATOM 600 C C . HIS A 1 80 ? 9.677 14.961 -3.916 1.00 51.62 80 HIS A C 1
ATOM 602 O O . HIS A 1 80 ? 8.851 14.215 -3.390 1.00 51.62 80 HIS A O 1
ATOM 608 N N . GLU A 1 81 ? 10.975 14.923 -3.623 1.00 62.06 81 GLU A N 1
ATOM 609 C CA . GLU A 1 81 ? 11.553 14.125 -2.546 1.00 62.06 81 GLU A CA 1
ATOM 610 C C . GLU A 1 81 ? 11.981 15.075 -1.414 1.00 62.06 81 GLU A C 1
ATOM 612 O O . GLU A 1 81 ? 13.008 15.759 -1.463 1.00 62.06 81 GLU A O 1
ATOM 617 N N . GLY A 1 82 ? 11.121 15.210 -0.401 1.00 67.94 82 GLY A N 1
ATOM 618 C CA . GLY A 1 82 ? 11.289 16.229 0.638 1.00 67.94 82 GLY A CA 1
ATOM 619 C C . GLY A 1 82 ? 11.199 17.653 0.067 1.00 67.94 82 GLY A C 1
ATOM 620 O O . GLY A 1 82 ? 10.267 17.970 -0.666 1.00 67.94 82 GLY A O 1
ATOM 621 N N . ASN A 1 83 ? 12.163 18.524 0.396 1.00 61.75 83 ASN A N 1
ATOM 622 C CA . ASN A 1 83 ? 12.243 19.889 -0.156 1.00 61.75 83 ASN A CA 1
ATOM 623 C C . ASN A 1 83 ? 13.080 19.973 -1.451 1.00 61.75 83 ASN A C 1
ATOM 625 O O . ASN A 1 83 ? 13.505 21.054 -1.854 1.00 61.75 83 ASN A O 1
ATOM 629 N N . ARG A 1 84 ? 13.390 18.836 -2.083 1.00 45.81 84 ARG A N 1
ATOM 630 C CA . ARG A 1 84 ? 14.143 18.788 -3.339 1.00 45.81 84 ARG A CA 1
ATOM 631 C C . ARG A 1 84 ? 13.244 18.278 -4.454 1.00 45.81 84 ARG A C 1
ATOM 633 O O . ARG A 1 84 ? 12.475 17.337 -4.273 1.00 45.81 84 ARG A O 1
ATOM 640 N N . ARG A 1 85 ? 13.327 18.935 -5.606 1.00 47.09 85 ARG A N 1
ATOM 641 C CA . ARG A 1 85 ? 12.716 18.451 -6.841 1.00 47.09 85 ARG A CA 1
ATOM 642 C C . ARG A 1 85 ? 13.712 17.482 -7.469 1.00 47.09 85 ARG A C 1
ATOM 644 O O . ARG A 1 85 ? 14.840 17.888 -7.742 1.00 47.09 85 ARG A O 1
ATOM 651 N N . ALA A 1 86 ? 13.323 16.221 -7.613 1.00 57.03 86 ALA A N 1
ATOM 652 C CA . ALA A 1 86 ? 14.101 15.226 -8.333 1.00 57.03 86 ALA A CA 1
ATOM 653 C C . ALA A 1 86 ? 13.588 15.175 -9.776 1.00 57.03 86 ALA A C 1
ATOM 655 O O . ALA A 1 86 ? 12.390 15.015 -10.018 1.00 57.03 86 ALA A O 1
ATOM 656 N N . VAL A 1 87 ? 14.511 15.357 -10.714 1.00 53.66 87 VAL A N 1
ATOM 657 C CA . VAL A 1 87 ? 14.330 15.125 -12.148 1.00 53.66 87 VAL A CA 1
ATOM 658 C C . VAL A 1 87 ? 15.348 14.067 -12.547 1.00 53.66 87 VAL A C 1
ATOM 660 O O . VAL A 1 87 ? 16.483 14.097 -12.062 1.00 53.66 87 VAL A O 1
ATOM 663 N N . SER A 1 88 ? 14.937 13.104 -13.367 1.00 54.91 88 SER A N 1
ATOM 664 C CA . SER A 1 88 ? 15.850 12.096 -13.900 1.00 54.91 88 SER A CA 1
ATOM 665 C C . SER A 1 88 ? 16.868 12.805 -14.791 1.00 54.91 88 SER A C 1
ATOM 667 O O . SER A 1 88 ? 16.492 13.454 -15.762 1.00 54.91 88 SER A O 1
ATOM 669 N N . VAL A 1 89 ? 18.148 12.752 -14.422 1.00 48.19 89 VAL A N 1
ATOM 670 C CA . VAL A 1 89 ? 19.223 13.364 -15.210 1.00 48.19 89 VAL A CA 1
ATOM 671 C C . VAL A 1 89 ? 19.500 12.445 -16.394 1.00 48.19 89 VAL A C 1
ATOM 673 O O . VAL A 1 89 ? 19.796 11.267 -16.193 1.00 48.19 89 VAL A O 1
ATOM 676 N N . GLU A 1 90 ? 19.374 12.964 -17.613 1.00 49.28 90 GLU A N 1
ATOM 677 C CA . GLU A 1 90 ? 19.697 12.217 -18.826 1.00 49.28 90 GLU A CA 1
ATOM 678 C C . GLU A 1 90 ? 21.161 11.761 -18.792 1.00 49.28 90 GLU A C 1
ATOM 680 O O . GLU A 1 90 ? 22.080 12.564 -18.624 1.00 49.28 90 GLU A O 1
ATOM 685 N N . HIS A 1 91 ? 21.384 10.458 -18.959 1.00 41.28 91 HIS A N 1
ATOM 686 C CA . HIS A 1 91 ? 22.685 9.938 -19.354 1.00 41.28 91 HIS A CA 1
ATOM 687 C C . HIS A 1 91 ? 22.718 9.908 -20.884 1.00 41.28 91 HIS A C 1
ATOM 689 O O . HIS A 1 91 ? 22.194 8.993 -21.514 1.00 41.28 91 HIS A O 1
ATOM 695 N N . GLU A 1 92 ? 23.310 10.946 -21.473 1.00 36.25 92 GLU A N 1
ATOM 696 C CA . GLU A 1 92 ? 23.555 11.051 -22.911 1.00 36.25 92 GLU A CA 1
ATOM 697 C C . GLU A 1 92 ? 24.434 9.871 -23.380 1.00 36.25 92 GLU A C 1
ATOM 699 O O . GLU A 1 92 ? 25.515 9.624 -22.839 1.00 36.25 92 GLU A O 1
ATOM 704 N N . HIS A 1 93 ? 23.957 9.108 -24.369 1.00 37.12 93 HIS A N 1
ATOM 705 C CA . HIS A 1 93 ? 24.710 8.015 -24.990 1.00 37.12 93 HIS A CA 1
ATOM 706 C C . HIS A 1 93 ? 25.589 8.591 -26.117 1.00 37.12 93 HIS A C 1
ATOM 708 O O . HIS A 1 93 ? 25.044 9.166 -27.063 1.00 37.12 93 HIS A O 1
ATOM 714 N N . PRO A 1 94 ? 26.931 8.460 -26.083 1.00 41.34 94 PRO A N 1
ATOM 715 C CA . PRO A 1 94 ? 27.773 8.999 -27.135 1.00 41.34 94 PRO A CA 1
ATOM 716 C C . PRO A 1 94 ? 27.773 8.034 -28.321 1.00 41.34 94 PRO A C 1
ATOM 718 O O . PRO A 1 94 ? 28.433 6.998 -28.299 1.00 41.34 94 PRO A O 1
ATOM 721 N N . GLY A 1 95 ? 27.062 8.404 -29.382 1.00 52.38 95 GLY A N 1
ATOM 722 C CA . GLY A 1 95 ? 27.287 7.843 -30.710 1.00 52.38 95 GLY A CA 1
ATOM 723 C C . GLY A 1 95 ? 26.039 7.301 -31.386 1.00 52.38 95 GLY A C 1
ATOM 724 O O . GLY A 1 95 ? 25.661 6.160 -31.163 1.00 52.38 95 GLY A O 1
ATOM 725 N N . ALA A 1 96 ? 25.480 8.101 -32.293 1.00 45.28 96 ALA A N 1
ATOM 726 C CA . ALA A 1 96 ? 25.093 7.672 -33.638 1.00 45.28 96 ALA A CA 1
ATOM 727 C C . ALA A 1 96 ? 24.451 8.851 -34.383 1.00 45.28 96 ALA A C 1
ATOM 729 O O . ALA A 1 96 ? 23.243 9.043 -34.344 1.00 45.28 96 ALA A O 1
ATOM 730 N N . CYS A 1 97 ? 25.263 9.627 -35.100 1.00 35.50 97 CYS A N 1
ATOM 731 C CA . CYS A 1 97 ? 24.782 10.399 -36.242 1.00 35.50 97 CYS A CA 1
ATOM 732 C C . CYS A 1 97 ? 25.879 10.406 -37.307 1.00 35.50 97 CYS A C 1
ATOM 734 O O . CYS A 1 97 ? 26.782 11.236 -37.299 1.00 35.50 97 CYS A O 1
ATOM 736 N N . LEU A 1 98 ? 25.818 9.419 -38.197 1.00 45.69 98 LEU A N 1
ATOM 737 C CA . LEU A 1 98 ? 26.492 9.444 -39.489 1.00 45.69 98 LEU A CA 1
ATOM 738 C C . LEU A 1 98 ? 25.462 8.959 -40.507 1.00 45.69 98 LEU A C 1
ATOM 740 O O . LEU A 1 98 ? 25.256 7.761 -40.687 1.00 45.69 98 LEU A O 1
ATOM 744 N N . LEU A 1 99 ? 24.773 9.915 -41.121 1.00 37.81 99 LEU A N 1
ATOM 745 C CA . LEU A 1 99 ? 24.101 9.717 -42.397 1.00 37.81 99 LEU A CA 1
ATOM 746 C C . LEU A 1 99 ? 24.932 10.470 -43.447 1.00 37.81 99 LEU A C 1
ATOM 748 O O . LEU A 1 99 ? 25.332 11.601 -43.171 1.00 37.81 99 LEU A O 1
ATOM 752 N N . PRO A 1 100 ? 25.260 9.854 -44.595 1.00 38.31 100 PRO A N 1
ATOM 753 C CA . PRO A 1 100 ? 26.020 10.519 -45.641 1.00 38.31 100 PRO A CA 1
ATOM 754 C C . PRO A 1 100 ? 25.120 11.476 -46.429 1.00 38.31 100 PRO A C 1
ATOM 756 O O . PRO A 1 100 ? 23.995 11.125 -46.787 1.00 38.31 100 PRO A O 1
ATOM 759 N N . ASP A 1 101 ? 25.646 12.667 -46.708 1.00 39.69 101 ASP A N 1
ATOM 760 C CA . ASP A 1 101 ? 25.044 13.632 -47.624 1.00 39.69 101 ASP A CA 1
ATOM 761 C C . ASP A 1 101 ? 25.033 13.060 -49.054 1.00 39.69 101 ASP A C 1
ATOM 763 O O . ASP A 1 101 ? 26.056 12.576 -49.552 1.00 39.69 101 ASP A O 1
ATOM 767 N N . HIS A 1 102 ? 23.864 13.108 -49.698 1.00 44.62 102 HIS A N 1
ATOM 768 C CA . HIS A 1 102 ? 23.699 12.941 -51.143 1.00 44.62 102 HIS A CA 1
ATOM 769 C C . HIS A 1 102 ? 23.732 14.301 -51.836 1.00 44.62 102 HIS A C 1
ATOM 771 O O . HIS A 1 102 ? 23.068 15.231 -51.324 1.00 44.62 102 HIS A O 1
#

Radius of gyration: 20.48 Å; chains: 1; bounding box: 44×32×66 Å

pLDDT: mean 77.79, std 19.9, range [35.5, 96.56]

Secondary structure (DSSP, 8-state):
---SS-HHHHHHHHHHHHHS---HHHHHHHHHHHH-----TTHHHHHHHHHHHHHHHHHHHHHHHHHTSS--------EEETTEEE-PPP------------

Foldseek 3Di:
DDAPDDLVVLVVLQCCCPPVVDDLVVSQVCCCPVPVDHDDSVSSVVSNVVVVVVCVVVVVVVVVVCVPDPDNPDPFPFDDDDPDTDTPDDPDDPDDDDDDDD